Protein AF-A0A9P1HCN8-F1 (afdb_monomer)

pLDDT: mean 73.33, std 17.87, range [37.25, 91.44]

Radius of gyration: 18.93 Å; Cα contacts (8 Å, |Δi|>4): 68; chains: 1; bounding box: 26×68×39 Å

InterPro domains:
  IPR007233 Trafficking protein particle complex subunit [PF04099] (3-86)
  IPR007233 Trafficking protein particle complex subunit [PTHR23249] (1-86)
  IPR007233 Trafficking protein particle complex subunit [SM01399] (3-95)
  IPR011012 Longin-like domain superfamily [SSF64356] (1-85)

Structure (mmCIF, N/CA/C/O backbone):
data_AF-A0A9P1HCN8-F1
#
_entry.id   AF-A0A9P1HCN8-F1
#
loop_
_atom_site.group_PDB
_atom_site.id
_atom_site.type_symbol
_atom_site.label_atom_id
_atom_site.label_alt_id
_atom_site.label_comp_id
_atom_site.label_asym_id
_atom_site.label_entity_id
_atom_site.label_seq_id
_atom_site.pdbx_PDB_ins_code
_atom_site.Cartn_x
_atom_site.Cartn_y
_atom_site.Cartn_z
_atom_site.occupancy
_atom_site.B_iso_or_equiv
_atom_site.auth_seq_id
_atom_site.auth_comp_id
_atom_site.auth_asym_id
_atom_site.auth_atom_id
_atom_site.pdbx_PDB_model_num
ATOM 1 N N . MET A 1 1 ? -8.180 -4.135 -10.813 1.00 66.75 1 MET A N 1
ATOM 2 C CA . MET A 1 1 ? -7.618 -2.771 -10.686 1.00 66.75 1 MET A CA 1
ATOM 3 C C . MET A 1 1 ? -6.214 -2.787 -11.269 1.00 66.75 1 MET A C 1
ATOM 5 O O . MET A 1 1 ? -5.534 -3.785 -11.050 1.00 66.75 1 MET A O 1
ATOM 9 N N . PRO A 1 2 ? -5.801 -1.760 -12.027 1.00 79.81 2 PRO A N 1
ATOM 10 C CA . PRO A 1 2 ? -4.426 -1.647 -12.508 1.00 79.81 2 PRO A CA 1
ATOM 11 C C . PRO A 1 2 ? -3.454 -1.474 -11.330 1.00 79.81 2 PRO A C 1
ATOM 13 O O . PRO A 1 2 ? -3.792 -0.830 -10.336 1.00 79.81 2 PRO A O 1
ATOM 16 N N . VAL A 1 3 ? -2.259 -2.057 -11.436 1.00 81.56 3 VAL A N 1
ATOM 17 C CA . VAL A 1 3 ? -1.175 -1.868 -10.461 1.00 81.56 3 VAL A CA 1
ATOM 18 C C . VAL A 1 3 ? -0.313 -0.706 -10.943 1.00 81.56 3 VAL A C 1
ATOM 20 O O . VAL A 1 3 ? 0.305 -0.799 -11.997 1.00 81.56 3 VAL A O 1
ATOM 23 N N . TYR A 1 4 ? -0.285 0.391 -10.186 1.00 83.88 4 TYR A N 1
ATOM 24 C CA . TYR A 1 4 ? 0.502 1.578 -10.544 1.00 83.88 4 TYR A CA 1
ATOM 25 C C . TYR A 1 4 ? 1.975 1.411 -10.172 1.00 83.88 4 TYR A C 1
ATOM 27 O O . TYR A 1 4 ? 2.853 1.612 -11.010 1.00 83.88 4 TYR A O 1
ATOM 35 N N . SER A 1 5 ? 2.224 0.990 -8.931 1.00 85.00 5 SER A N 1
ATOM 36 C CA . SER A 1 5 ? 3.558 0.777 -8.375 1.00 85.00 5 SER A CA 1
ATOM 37 C C . SER A 1 5 ? 3.536 -0.370 -7.368 1.00 85.00 5 SER A C 1
ATOM 39 O O . SER A 1 5 ? 2.536 -0.575 -6.678 1.00 85.00 5 SER A O 1
ATOM 41 N N . PHE A 1 6 ? 4.638 -1.107 -7.275 1.00 87.75 6 PHE A N 1
ATOM 42 C CA . PHE A 1 6 ? 4.830 -2.230 -6.365 1.00 87.75 6 PHE A CA 1
ATOM 43 C C . PHE A 1 6 ? 6.200 -2.127 -5.698 1.00 87.75 6 PHE A C 1
ATOM 45 O O . PHE A 1 6 ? 7.218 -1.967 -6.377 1.00 87.75 6 PHE A O 1
ATOM 52 N N . TYR A 1 7 ? 6.194 -2.221 -4.370 1.00 88.62 7 TYR A N 1
ATOM 53 C CA . TYR A 1 7 ? 7.364 -2.060 -3.516 1.00 88.62 7 TYR A CA 1
ATOM 54 C C . TYR A 1 7 ? 7.495 -3.262 -2.585 1.00 88.62 7 TYR A C 1
ATOM 56 O O . TYR A 1 7 ? 6.502 -3.693 -1.999 1.00 88.62 7 TYR A O 1
ATOM 64 N N . ILE A 1 8 ? 8.717 -3.769 -2.428 1.00 89.25 8 ILE A N 1
ATOM 65 C CA . ILE A 1 8 ? 9.072 -4.762 -1.412 1.00 89.25 8 ILE A CA 1
ATOM 66 C C . ILE A 1 8 ? 10.081 -4.115 -0.471 1.00 89.25 8 ILE A C 1
ATOM 68 O O . ILE A 1 8 ? 11.155 -3.685 -0.900 1.00 89.25 8 ILE A O 1
ATOM 72 N N . PHE A 1 9 ? 9.720 -4.070 0.807 1.00 88.12 9 PHE A N 1
ATOM 73 C CA . PHE A 1 9 ? 10.573 -3.578 1.878 1.00 88.12 9 PHE A CA 1
ATOM 74 C C . PHE A 1 9 ? 11.075 -4.742 2.729 1.00 88.12 9 PHE A C 1
ATOM 76 O O . PHE A 1 9 ? 10.324 -5.679 2.999 1.00 88.12 9 PHE A O 1
ATOM 83 N N . ASP A 1 10 ? 12.328 -4.656 3.164 1.00 88.31 10 ASP A N 1
ATOM 84 C CA . ASP A 1 10 ? 12.886 -5.528 4.193 1.00 88.31 10 ASP A CA 1
ATOM 85 C C . ASP A 1 10 ? 12.443 -5.092 5.601 1.00 88.31 10 ASP A C 1
ATOM 87 O O . ASP A 1 10 ? 12.041 -3.945 5.829 1.00 88.31 10 ASP A O 1
ATOM 91 N N . ARG A 1 11 ? 12.642 -5.966 6.593 1.00 83.75 11 ARG A N 1
ATOM 92 C CA . ARG A 1 11 ? 12.536 -5.648 8.025 1.00 83.75 11 ARG A CA 1
ATOM 93 C C . ARG A 1 11 ? 13.444 -4.489 8.454 1.00 83.75 11 ARG A C 1
ATOM 95 O O . ARG A 1 11 ? 13.149 -3.822 9.441 1.00 83.75 11 ARG A O 1
ATOM 102 N N . HIS A 1 12 ? 14.539 -4.255 7.728 1.00 85.31 12 HIS A N 1
ATOM 103 C CA . HIS A 1 12 ? 15.517 -3.198 7.996 1.00 85.31 12 HIS A CA 1
ATOM 104 C C . HIS A 1 12 ? 15.156 -1.850 7.361 1.00 85.31 12 HIS A C 1
ATOM 106 O O . HIS A 1 12 ? 15.975 -0.937 7.378 1.00 85.31 12 HIS A O 1
ATOM 112 N N . THR A 1 13 ? 13.927 -1.684 6.852 1.00 83.19 13 THR A N 1
ATOM 113 C CA . THR A 1 13 ? 13.440 -0.451 6.193 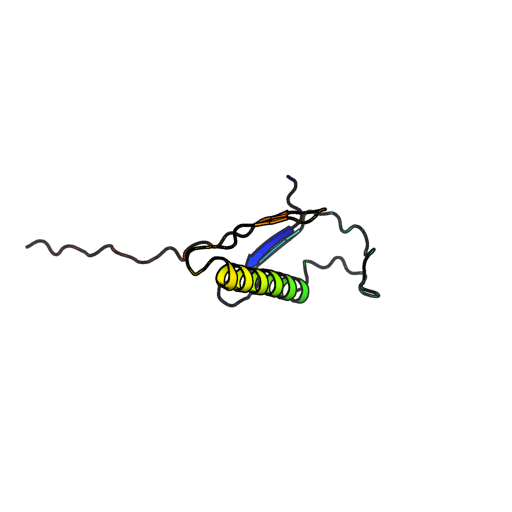1.00 83.19 13 THR A CA 1
ATOM 114 C C . THR A 1 13 ? 14.103 -0.163 4.843 1.00 83.19 13 THR A C 1
ATOM 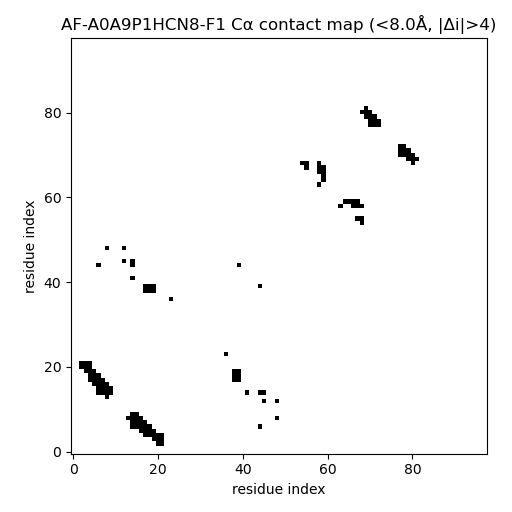116 O O . THR A 1 13 ? 13.956 0.917 4.271 1.00 83.19 13 THR A O 1
ATOM 119 N N . GLU A 1 14 ? 14.798 -1.158 4.297 1.00 85.00 14 GLU A N 1
ATOM 120 C CA . GLU A 1 14 ? 15.437 -1.075 2.991 1.00 85.00 14 GLU A CA 1
ATOM 121 C C . GLU A 1 14 ? 14.455 -1.482 1.891 1.00 85.00 14 GLU A C 1
ATOM 123 O O . GLU A 1 14 ? 13.722 -2.464 2.01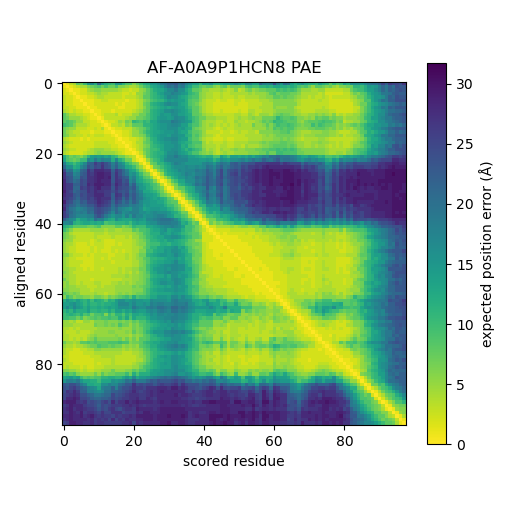0 1.00 85.00 14 GLU A O 1
ATOM 128 N N . CYS A 1 15 ? 14.417 -0.710 0.806 1.00 84.62 15 CYS A N 1
ATOM 129 C CA . CYS A 1 15 ? 13.632 -1.047 -0.376 1.00 84.62 15 CYS A CA 1
ATOM 130 C C . CYS A 1 15 ? 14.431 -2.036 -1.232 1.00 84.62 15 CYS A C 1
ATOM 132 O O . CYS A 1 15 ? 15.396 -1.643 -1.886 1.00 84.62 15 CYS A O 1
ATOM 134 N N . ILE A 1 16 ? 14.036 -3.311 -1.221 1.00 87.56 16 ILE A N 1
ATOM 135 C CA . ILE A 1 16 ? 14.711 -4.377 -1.980 1.00 87.56 16 ILE A CA 1
ATOM 136 C C . ILE A 1 16 ? 14.209 -4.404 -3.430 1.00 87.56 16 ILE A C 1
ATOM 138 O O . ILE A 1 16 ? 14.935 -4.783 -4.349 1.00 87.56 16 ILE A O 1
ATOM 142 N N . TYR A 1 17 ? 12.957 -4.000 -3.656 1.00 86.69 17 TYR A N 1
ATOM 143 C CA . TYR A 1 17 ? 12.356 -4.009 -4.983 1.00 86.69 17 TYR A CA 1
ATOM 144 C C . TYR A 1 17 ? 11.392 -2.847 -5.167 1.00 86.69 17 TYR A C 1
ATOM 146 O O . TYR A 1 17 ? 10.508 -2.629 -4.341 1.00 86.69 17 TYR A O 1
ATOM 154 N N . ALA A 1 18 ? 11.512 -2.161 -6.300 1.00 85.06 18 ALA A N 1
ATOM 155 C CA . ALA A 1 18 ? 10.561 -1.156 -6.740 1.00 85.06 18 ALA A CA 1
ATOM 156 C C . ALA A 1 18 ? 10.280 -1.343 -8.231 1.00 85.06 18 ALA A C 1
ATOM 158 O O . ALA A 1 18 ? 11.198 -1.424 -9.051 1.00 85.06 18 ALA A O 1
ATOM 159 N N . ARG A 1 19 ? 9.000 -1.389 -8.591 1.00 84.44 19 ARG A N 1
ATOM 160 C CA . ARG A 1 19 ? 8.561 -1.389 -9.985 1.00 84.44 19 ARG A CA 1
ATOM 161 C C . ARG A 1 19 ? 7.335 -0.506 -10.139 1.00 84.44 19 ARG A C 1
ATOM 163 O O . ARG A 1 19 ? 6.369 -0.659 -9.399 1.00 84.44 19 ARG A O 1
ATOM 170 N N . SER A 1 20 ? 7.371 0.397 -11.110 1.00 82.69 20 SER A N 1
ATOM 171 C CA . SER A 1 20 ? 6.233 1.217 -11.519 1.00 82.69 20 SER A CA 1
ATOM 172 C C . SER A 1 20 ? 5.806 0.845 -12.938 1.00 82.69 20 SER A C 1
ATOM 174 O O . SER A 1 20 ? 6.640 0.591 -13.806 1.00 82.69 20 SER A O 1
ATOM 176 N N . TRP A 1 21 ? 4.495 0.792 -13.155 1.00 80.25 21 TRP A N 1
ATOM 177 C CA . TRP A 1 21 ? 3.866 0.562 -14.461 1.00 80.25 21 TRP A CA 1
ATOM 178 C C . TRP A 1 21 ? 3.025 1.754 -14.921 1.00 80.25 21 TRP A C 1
ATOM 180 O O . TRP A 1 21 ? 2.588 1.784 -16.068 1.00 80.25 21 TRP A O 1
ATOM 190 N N . ALA A 1 22 ? 2.785 2.735 -14.047 1.00 69.31 22 ALA A N 1
ATOM 191 C CA . ALA A 1 22 ? 2.131 3.976 -14.432 1.00 69.31 22 ALA A CA 1
ATOM 192 C C . ALA A 1 22 ? 3.026 4.762 -15.411 1.00 69.31 22 ALA A C 1
ATOM 194 O O . ALA A 1 22 ? 4.224 4.902 -15.137 1.00 69.31 22 ALA A O 1
ATOM 195 N N . PRO A 1 23 ? 2.479 5.304 -16.518 1.00 56.81 23 PRO A N 1
ATOM 196 C CA . PRO A 1 23 ? 3.205 6.292 -17.296 1.00 56.81 23 PRO A CA 1
ATOM 197 C C . PRO A 1 23 ? 3.561 7.456 -16.368 1.00 56.81 23 PRO A C 1
ATOM 199 O O . PRO A 1 23 ? 2.736 7.876 -15.555 1.00 56.81 23 PRO A O 1
ATOM 202 N N . THR A 1 24 ? 4.792 7.959 -16.464 1.00 55.09 24 THR A N 1
ATOM 203 C CA . THR A 1 24 ? 5.189 9.228 -15.843 1.00 55.09 24 THR A CA 1
ATOM 204 C C . THR A 1 24 ? 4.378 10.343 -16.499 1.00 55.09 24 THR A C 1
ATOM 206 O O . THR A 1 24 ? 4.849 11.027 -17.403 1.00 55.09 24 THR A O 1
ATOM 209 N N . GLU A 1 25 ? 3.125 10.508 -16.090 1.00 46.38 25 GLU A N 1
ATOM 210 C CA . GLU A 1 25 ? 2.407 11.737 -16.360 1.00 46.38 25 GLU A CA 1
ATOM 211 C C . GLU A 1 25 ? 3.009 12.805 -15.460 1.00 46.38 25 GLU A C 1
ATOM 213 O O . GLU A 1 25 ? 3.123 12.659 -14.242 1.00 46.38 25 GLU A O 1
ATOM 218 N N . ALA A 1 26 ? 3.516 13.830 -16.131 1.00 39.97 26 ALA A N 1
ATOM 219 C CA . ALA A 1 26 ? 4.161 14.997 -15.584 1.00 39.97 26 ALA A CA 1
ATOM 220 C C . ALA A 1 26 ? 3.586 15.430 -14.229 1.00 39.97 26 ALA A C 1
ATOM 222 O O . ALA A 1 26 ? 2.395 15.683 -14.084 1.00 39.97 26 ALA A O 1
ATOM 223 N N . ALA A 1 27 ? 4.497 15.581 -13.269 1.00 42.44 27 ALA A N 1
ATOM 224 C CA . ALA A 1 27 ? 4.502 16.622 -12.252 1.00 42.44 27 ALA A CA 1
ATOM 225 C C . ALA A 1 27 ? 3.429 17.718 -12.450 1.00 42.44 27 ALA A C 1
ATOM 227 O O . ALA A 1 27 ? 3.696 18.774 -13.018 1.00 42.44 27 ALA A O 1
ATOM 228 N N . ALA A 1 28 ? 2.233 17.495 -11.918 1.00 39.88 28 ALA A N 1
ATOM 229 C CA . ALA A 1 28 ? 1.225 18.526 -11.712 1.00 39.88 28 ALA A CA 1
ATOM 230 C C . ALA A 1 28 ? 0.730 18.410 -10.268 1.00 39.88 28 ALA A C 1
ATOM 232 O O . ALA A 1 28 ? -0.398 18.022 -9.989 1.00 39.88 28 ALA A O 1
ATOM 233 N N 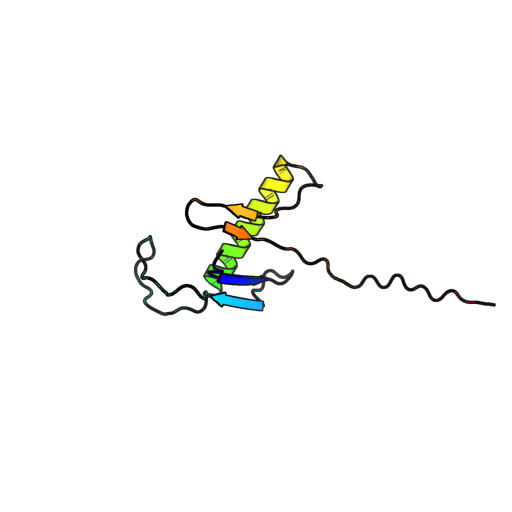. GLY A 1 29 ? 1.642 18.681 -9.332 1.00 40.72 29 GLY A N 1
ATOM 234 C CA . GLY A 1 29 ? 1.339 18.685 -7.905 1.00 40.72 29 GLY A CA 1
ATOM 235 C C . GLY A 1 29 ? 2.583 18.650 -7.023 1.00 40.72 29 GLY A C 1
ATOM 236 O O . GLY A 1 29 ? 2.923 17.610 -6.473 1.00 40.72 29 GLY A O 1
ATOM 237 N N . SER A 1 30 ? 3.233 19.807 -6.865 1.00 41.72 30 SER A N 1
ATOM 238 C CA . SER A 1 30 ? 4.042 20.167 -5.680 1.00 41.72 30 SER A CA 1
ATOM 239 C C . SER A 1 30 ? 5.529 19.785 -5.589 1.00 41.72 30 SER A C 1
ATOM 241 O O . SER A 1 30 ? 6.085 19.865 -4.495 1.00 41.72 30 SER A O 1
ATOM 243 N N . ARG A 1 31 ? 6.239 19.470 -6.681 1.00 49.28 31 ARG A N 1
ATOM 244 C CA . ARG A 1 31 ? 7.721 19.497 -6.661 1.00 49.28 31 ARG A CA 1
ATOM 245 C C . ARG A 1 31 ? 8.273 20.322 -7.830 1.00 49.28 31 ARG A C 1
ATOM 247 O O . ARG A 1 31 ? 8.297 19.819 -8.954 1.00 49.28 31 ARG A O 1
ATOM 254 N N . PRO A 1 32 ? 8.702 21.582 -7.616 1.00 40.22 32 PRO A N 1
ATOM 255 C CA . PRO A 1 32 ? 9.420 22.312 -8.642 1.00 40.22 32 PRO A CA 1
ATOM 256 C C . PRO A 1 32 ? 10.830 21.715 -8.734 1.00 40.22 32 PRO A C 1
ATOM 258 O O . PRO A 1 32 ? 11.545 21.643 -7.741 1.00 40.22 32 PRO A O 1
ATOM 261 N N . ASN A 1 33 ? 11.226 21.321 -9.942 1.00 43.56 33 ASN A N 1
ATOM 262 C CA . ASN A 1 33 ? 12.613 21.049 -10.329 1.00 43.56 33 ASN A CA 1
ATOM 263 C C . ASN A 1 33 ? 13.217 19.662 -10.008 1.00 43.56 33 ASN A C 1
ATOM 265 O O . ASN A 1 33 ? 14.259 19.568 -9.369 1.00 43.56 33 ASN A O 1
ATOM 269 N N . SER A 1 34 ? 12.659 18.581 -10.566 1.00 37.25 34 SER A N 1
ATOM 270 C CA . SER A 1 34 ? 13.508 17.459 -11.009 1.00 37.25 34 SER A CA 1
ATOM 271 C C . SER A 1 34 ? 12.854 16.702 -12.168 1.00 37.25 34 SER A C 1
ATOM 273 O O . SER A 1 34 ? 11.870 15.988 -11.997 1.00 37.25 34 SER A O 1
ATOM 275 N N . ARG A 1 35 ? 13.364 16.932 -13.383 1.00 41.62 35 ARG A N 1
ATOM 276 C CA . ARG A 1 35 ? 12.886 16.360 -14.655 1.00 41.62 35 ARG A CA 1
ATOM 277 C C . ARG A 1 35 ? 13.660 15.090 -15.016 1.00 41.62 35 ARG A C 1
ATOM 279 O O . ARG A 1 35 ? 14.352 15.056 -16.028 1.00 41.62 35 ARG A O 1
ATOM 286 N N . VAL A 1 36 ? 13.573 14.052 -14.195 1.00 39.31 36 VAL A N 1
ATOM 287 C CA . VAL A 1 36 ? 14.209 12.762 -14.501 1.00 39.31 36 VAL A CA 1
ATOM 288 C C . VAL A 1 36 ? 13.155 11.661 -14.359 1.00 39.31 36 VAL A C 1
ATOM 290 O O . VAL A 1 36 ? 12.357 11.731 -13.424 1.00 39.31 36 VAL A O 1
ATOM 293 N N . PRO A 1 37 ? 13.095 10.663 -15.264 1.00 40.94 37 PRO A N 1
ATOM 294 C CA . PRO A 1 37 ? 12.270 9.478 -15.068 1.00 40.94 37 PRO A CA 1
ATOM 295 C C . PRO A 1 37 ? 12.908 8.673 -13.939 1.00 40.94 37 PRO A C 1
ATOM 297 O O . PRO A 1 37 ? 13.783 7.839 -14.164 1.00 40.94 37 PRO 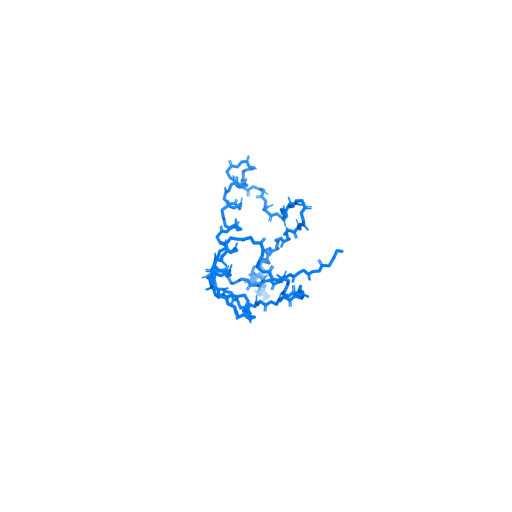A O 1
ATOM 300 N N . VAL A 1 38 ? 12.561 9.002 -12.699 1.00 48.53 38 VAL A N 1
ATOM 301 C CA . VAL A 1 38 ? 13.193 8.355 -11.564 1.00 48.53 38 VAL A CA 1
ATOM 302 C C . VAL A 1 38 ? 12.441 7.065 -11.285 1.00 48.53 38 VAL A C 1
ATOM 304 O O . VAL A 1 38 ? 11.304 7.078 -10.820 1.00 48.53 38 VAL A O 1
ATOM 307 N N . ILE A 1 39 ? 13.097 5.940 -11.573 1.00 52.22 39 ILE A N 1
ATOM 308 C CA . ILE A 1 39 ? 12.988 4.727 -10.752 1.00 52.22 39 ILE A CA 1
ATOM 309 C C . ILE A 1 39 ? 12.8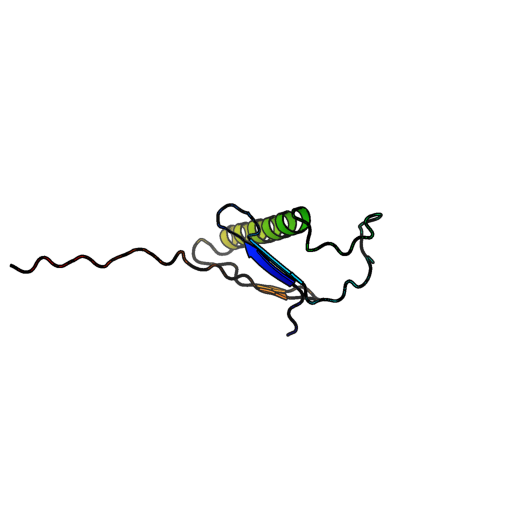03 5.212 -9.319 1.00 52.22 39 ILE A C 1
ATOM 311 O O . ILE A 1 39 ? 13.730 5.856 -8.841 1.00 52.22 39 ILE A O 1
ATOM 315 N N . ALA A 1 40 ? 11.620 5.014 -8.718 1.00 56.44 40 ALA A N 1
ATOM 316 C CA . ALA A 1 40 ? 11.233 5.587 -7.424 1.00 56.44 40 ALA A CA 1
ATOM 317 C C . ALA A 1 40 ? 12.467 5.814 -6.546 1.00 56.44 40 ALA A C 1
ATOM 319 O O . ALA A 1 40 ? 13.133 4.841 -6.178 1.00 56.44 40 ALA A O 1
ATOM 320 N N . THR A 1 41 ? 12.842 7.084 -6.340 1.00 66.38 41 THR A N 1
ATOM 321 C CA . THR A 1 41 ? 14.088 7.408 -5.640 1.00 66.38 41 THR A CA 1
ATOM 322 C C . THR A 1 41 ? 14.090 6.666 -4.311 1.00 66.38 41 THR A C 1
ATOM 324 O O . THR A 1 41 ? 13.039 6.431 -3.706 1.00 66.38 41 THR A O 1
ATOM 327 N N . SER A 1 42 ? 15.275 6.333 -3.809 1.00 73.69 42 SER A N 1
ATOM 328 C CA . SER A 1 42 ? 15.427 5.845 -2.436 1.00 73.69 42 SER A CA 1
ATOM 329 C C . SER A 1 42 ? 14.693 6.740 -1.421 1.00 73.69 42 SER A C 1
ATOM 331 O O . SER A 1 42 ? 14.214 6.243 -0.405 1.00 73.69 42 SER A O 1
ATOM 333 N N . ASP A 1 43 ? 14.528 8.031 -1.721 1.00 82.00 43 ASP A N 1
ATOM 334 C CA . ASP A 1 43 ? 13.754 8.985 -0.926 1.00 82.00 43 ASP A CA 1
ATOM 335 C C . ASP A 1 43 ? 12.234 8.781 -1.000 1.00 82.00 43 ASP A C 1
ATOM 337 O O . ASP A 1 43 ? 11.574 8.806 0.040 1.00 82.00 43 ASP A O 1
ATOM 341 N N . ASP A 1 44 ? 11.659 8.518 -2.177 1.00 82.19 44 ASP A N 1
ATOM 342 C CA . ASP A 1 44 ? 10.229 8.200 -2.289 1.00 82.19 44 ASP A CA 1
ATOM 343 C C . ASP A 1 44 ? 9.911 6.859 -1.610 1.00 82.19 44 ASP A C 1
ATOM 345 O O . ASP A 1 44 ? 8.875 6.723 -0.958 1.00 82.19 44 ASP A O 1
ATOM 349 N N . ALA A 1 45 ? 10.827 5.887 -1.675 1.00 84.69 45 ALA A N 1
ATOM 350 C CA . ALA A 1 45 ? 10.689 4.626 -0.952 1.00 84.69 45 ALA A CA 1
ATOM 351 C C . ALA A 1 45 ? 10.691 4.832 0.576 1.00 84.69 45 ALA A C 1
ATOM 353 O O . ALA A 1 45 ? 9.824 4.290 1.264 1.00 84.69 45 ALA A O 1
ATOM 354 N N . LYS A 1 46 ? 11.598 5.666 1.110 1.00 87.69 46 LYS A N 1
ATOM 355 C CA . LYS A 1 46 ? 11.608 6.053 2.535 1.00 87.69 46 LYS A CA 1
ATOM 356 C C . LYS A 1 46 ? 10.329 6.779 2.937 1.00 87.69 46 LYS A C 1
ATOM 358 O O . LYS A 1 46 ? 9.802 6.536 4.022 1.00 87.69 46 LYS A O 1
ATOM 363 N N . LEU A 1 47 ? 9.815 7.651 2.069 1.00 90.12 47 LEU A N 1
ATOM 364 C CA . LEU A 1 47 ? 8.567 8.363 2.319 1.00 90.12 47 LEU A CA 1
ATOM 365 C C . LEU A 1 47 ? 7.390 7.386 2.404 1.00 90.12 47 LEU A C 1
ATOM 367 O O . LEU A 1 47 ? 6.637 7.428 3.375 1.00 90.12 47 LEU A O 1
ATOM 371 N N . ILE A 1 48 ? 7.264 6.470 1.439 1.00 88.38 48 ILE A N 1
ATOM 372 C CA . ILE A 1 48 ? 6.223 5.432 1.433 1.00 88.38 48 ILE A CA 1
ATOM 373 C C . ILE A 1 48 ? 6.335 4.559 2.684 1.00 88.38 48 ILE A C 1
ATOM 375 O O . ILE A 1 48 ? 5.331 4.352 3.369 1.00 88.38 48 ILE A O 1
ATOM 379 N N . PHE A 1 49 ? 7.543 4.112 3.033 1.00 89.19 49 PHE A N 1
ATOM 380 C CA . PHE A 1 49 ? 7.777 3.348 4.254 1.00 89.19 49 PHE A CA 1
ATOM 381 C C . PHE A 1 49 ? 7.312 4.116 5.500 1.00 89.19 49 PHE A C 1
ATOM 383 O O . PHE A 1 49 ? 6.563 3.579 6.316 1.00 89.19 49 PHE A O 1
ATOM 390 N N . GLY A 1 50 ? 7.667 5.400 5.601 1.00 90.94 50 GLY A N 1
ATOM 391 C CA . GLY A 1 50 ? 7.211 6.286 6.670 1.00 90.94 50 GLY A CA 1
ATOM 392 C C . GLY A 1 50 ? 5.686 6.372 6.750 1.00 90.94 50 GLY A C 1
ATOM 393 O O . GLY A 1 50 ? 5.126 6.234 7.836 1.00 90.94 50 GLY A O 1
ATOM 394 N N . THR A 1 51 ? 4.994 6.510 5.612 1.00 90.50 51 THR A N 1
ATOM 395 C CA . THR A 1 51 ? 3.522 6.559 5.602 1.00 90.50 51 THR A CA 1
ATOM 396 C C . THR A 1 51 ? 2.887 5.266 6.116 1.00 90.50 51 THR A C 1
ATOM 398 O O . THR A 1 51 ? 1.988 5.322 6.954 1.00 90.50 51 THR A O 1
ATOM 401 N N . VAL A 1 52 ? 3.375 4.099 5.681 1.00 90.12 52 VAL A N 1
ATOM 402 C CA . VAL A 1 52 ? 2.863 2.796 6.133 1.00 90.12 52 VAL A CA 1
ATOM 403 C C . VAL A 1 52 ? 3.153 2.590 7.619 1.00 90.12 52 VAL A C 1
ATOM 405 O O . VAL A 1 52 ? 2.281 2.127 8.354 1.00 90.12 52 VAL A O 1
ATOM 408 N N . PHE A 1 53 ? 4.342 2.982 8.083 1.00 89.50 53 PHE A N 1
ATOM 409 C CA . PHE A 1 53 ? 4.720 2.895 9.491 1.00 89.50 53 PHE A CA 1
ATOM 410 C C . PHE A 1 53 ? 3.828 3.774 10.380 1.00 89.50 53 PHE A C 1
ATOM 412 O O . PHE A 1 53 ? 3.317 3.311 11.404 1.00 89.50 53 PHE A O 1
ATOM 419 N N . SER A 1 54 ? 3.570 5.019 9.968 1.00 91.44 54 SER A N 1
ATOM 420 C CA . SER A 1 54 ? 2.649 5.917 10.669 1.00 91.44 54 SER A CA 1
ATOM 421 C C . SER A 1 54 ? 1.224 5.366 10.700 1.00 91.44 54 SER A C 1
ATOM 423 O O . SER A 1 54 ? 0.600 5.370 11.761 1.00 91.44 54 SER A O 1
ATOM 425 N N . LEU A 1 55 ? 0.721 4.855 9.571 1.00 91.12 55 LEU A N 1
ATOM 426 C CA . LEU A 1 55 ? -0.618 4.267 9.482 1.00 91.12 55 LEU A CA 1
ATOM 427 C C . LEU A 1 55 ? -0.755 3.042 10.387 1.00 91.12 55 LEU A C 1
ATOM 429 O O . LEU A 1 55 ? -1.705 2.969 11.160 1.00 91.12 55 LEU A O 1
ATOM 433 N N . ARG A 1 56 ? 0.217 2.123 10.364 1.00 88.44 56 ARG A N 1
ATOM 434 C CA . ARG A 1 56 ? 0.226 0.945 11.241 1.00 88.44 56 ARG A CA 1
ATOM 435 C C . ARG A 1 56 ? 0.194 1.345 12.714 1.00 88.44 56 ARG A C 1
ATOM 437 O O . ARG A 1 56 ? -0.588 0.789 13.476 1.00 88.44 56 ARG A O 1
ATOM 444 N N . ASN A 1 57 ? 1.015 2.315 13.115 1.00 90.00 57 ASN A N 1
ATOM 445 C CA . ASN A 1 57 ? 1.041 2.785 14.499 1.00 90.00 57 ASN A CA 1
ATOM 446 C C . ASN A 1 57 ? -0.294 3.423 14.915 1.00 90.00 57 ASN A C 1
ATOM 448 O O . ASN A 1 57 ? -0.752 3.214 16.032 1.00 90.00 57 ASN A O 1
ATOM 452 N N . MET A 1 58 ? -0.941 4.180 14.024 1.00 90.44 58 MET A N 1
ATOM 453 C CA . MET A 1 58 ? -2.271 4.736 14.292 1.00 90.44 58 MET A CA 1
ATOM 454 C C . MET A 1 58 ? -3.335 3.643 14.411 1.00 90.44 58 MET A C 1
ATOM 456 O O . MET A 1 58 ? -4.119 3.683 15.353 1.00 90.44 58 MET A O 1
ATOM 460 N N . VAL A 1 59 ? -3.335 2.653 13.513 1.00 90.06 59 VAL A N 1
ATOM 461 C CA . VAL A 1 59 ? -4.268 1.516 13.572 1.00 90.06 59 VAL A CA 1
ATOM 462 C C . VAL A 1 59 ? -4.086 0.737 14.870 1.00 90.06 59 VAL A C 1
ATOM 464 O O . VAL A 1 59 ? -5.071 0.515 15.554 1.00 90.06 59 VAL A O 1
ATOM 467 N N . ARG A 1 60 ? -2.850 0.447 15.293 1.00 88.50 60 ARG A N 1
ATOM 468 C CA . ARG A 1 60 ? -2.594 -0.223 16.583 1.00 88.50 60 ARG A CA 1
ATOM 469 C C . ARG A 1 60 ? -3.063 0.593 17.787 1.00 88.50 60 ARG A C 1
ATOM 471 O O . ARG A 1 60 ? -3.587 0.042 18.746 1.00 88.50 60 ARG A O 1
ATOM 478 N N . LYS A 1 61 ? -2.902 1.919 17.742 1.00 89.38 61 LYS A N 1
ATOM 479 C CA . LYS A 1 61 ? -3.380 2.812 18.810 1.00 89.38 61 LYS A CA 1
ATOM 480 C C . LYS A 1 61 ? -4.905 2.904 18.889 1.00 89.38 61 LYS A C 1
ATOM 482 O O . LYS A 1 61 ? -5.416 3.211 19.958 1.00 89.38 61 LYS A O 1
ATOM 487 N N . LEU A 1 62 ? -5.613 2.696 17.778 1.00 88.94 62 LEU A N 1
ATOM 488 C CA . LEU A 1 62 ? -7.073 2.811 17.702 1.00 88.94 62 LEU A CA 1
ATOM 489 C C . LEU A 1 62 ? -7.791 1.461 17.844 1.00 88.94 62 LEU A C 1
ATOM 491 O O . LEU A 1 62 ? -8.824 1.401 18.502 1.00 88.94 62 LEU A O 1
ATOM 495 N N . GLY A 1 63 ? -7.262 0.413 17.216 1.00 82.81 63 GLY A N 1
ATOM 496 C CA . GLY A 1 63 ? -7.854 -0.924 17.112 1.00 82.81 63 GLY A CA 1
ATOM 497 C C . GLY A 1 63 ? -7.277 -1.963 18.077 1.00 82.81 63 GLY A C 1
ATOM 498 O O . GLY A 1 63 ? -7.813 -3.059 18.188 1.00 82.81 63 GLY A O 1
ATOM 499 N N . GLY A 1 64 ? -6.215 -1.629 18.818 1.00 82.50 64 GLY A N 1
ATOM 500 C CA . GLY A 1 64 ? -5.541 -2.565 19.722 1.00 82.50 64 GLY A CA 1
ATOM 501 C C . GLY A 1 64 ? -4.495 -3.435 19.018 1.00 82.50 64 GLY A C 1
ATOM 502 O O . GLY A 1 64 ? -4.102 -3.168 17.882 1.00 82.50 64 GLY A O 1
ATOM 503 N N . ASP A 1 65 ? -3.990 -4.454 19.718 1.00 74.94 65 ASP A N 1
ATOM 504 C CA . ASP A 1 65 ? -2.881 -5.290 19.228 1.00 74.94 65 ASP A CA 1
ATOM 505 C C . ASP A 1 65 ? -3.295 -6.338 18.181 1.00 74.94 65 ASP A C 1
ATOM 507 O O . ASP A 1 65 ? -2.433 -6.822 17.447 1.00 74.94 65 ASP A O 1
ATOM 511 N N . ASP A 1 66 ? -4.591 -6.638 18.063 1.00 74.75 66 ASP A N 1
ATOM 512 C CA . ASP A 1 66 ? -5.110 -7.655 17.138 1.00 74.75 66 ASP A CA 1
ATOM 513 C C . ASP A 1 66 ? -5.411 -7.104 15.728 1.00 74.75 66 ASP A C 1
ATOM 515 O O . ASP A 1 66 ? -5.598 -7.873 14.782 1.00 74.75 66 ASP A O 1
ATOM 519 N N . ASP A 1 67 ? -5.419 -5.775 15.554 1.00 77.94 67 ASP A N 1
ATOM 520 C CA . ASP A 1 67 ? -5.737 -5.126 14.280 1.00 77.94 67 ASP A CA 1
ATOM 521 C C . ASP A 1 67 ? -4.485 -4.877 13.421 1.00 77.94 67 ASP A C 1
ATOM 523 O O . ASP A 1 67 ? -3.647 -4.005 13.682 1.00 77.94 67 ASP A O 1
ATOM 527 N N . ALA A 1 68 ? -4.387 -5.623 12.318 1.00 79.62 68 ALA A N 1
ATOM 528 C CA . ALA A 1 68 ? -3.342 -5.459 11.313 1.00 79.62 68 ALA A CA 1
ATOM 529 C C . ALA A 1 68 ? -3.776 -4.499 10.189 1.00 79.62 68 ALA A C 1
A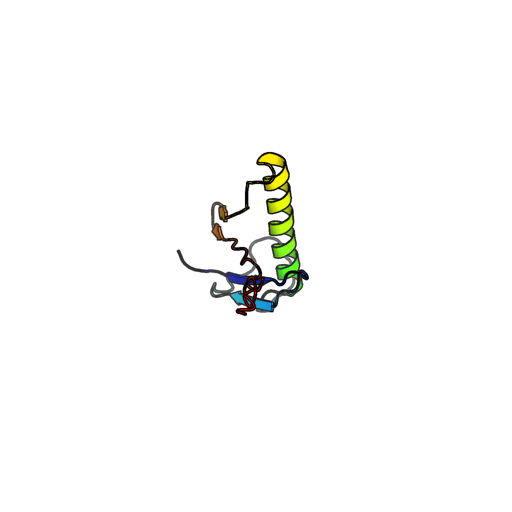TOM 531 O O . ALA A 1 68 ? -4.873 -4.588 9.637 1.00 79.62 68 ALA A O 1
ATOM 532 N N . PHE A 1 69 ? -2.887 -3.585 9.785 1.00 84.50 69 PHE A N 1
ATOM 533 C CA . PHE A 1 69 ? -3.132 -2.695 8.646 1.00 84.50 69 PHE A CA 1
ATOM 534 C C . PHE A 1 69 ? -3.126 -3.486 7.326 1.00 84.50 69 PHE A C 1
ATOM 536 O O . PHE A 1 69 ? -2.092 -4.022 6.952 1.00 84.50 69 PHE A O 1
ATOM 543 N N . ILE A 1 70 ? -4.251 -3.536 6.600 1.00 87.31 70 ILE A N 1
ATOM 544 C CA . ILE A 1 70 ? -4.378 -4.314 5.344 1.00 87.31 70 ILE A CA 1
ATOM 545 C C . ILE A 1 70 ? -4.353 -3.414 4.102 1.00 87.31 70 ILE A C 1
ATOM 547 O O . ILE A 1 70 ? -3.688 -3.699 3.106 1.00 87.31 70 ILE A O 1
ATOM 551 N N . SER A 1 71 ? -5.130 -2.329 4.099 1.00 89.50 71 SER A N 1
ATOM 552 C CA . SER A 1 71 ? -5.197 -1.435 2.940 1.00 89.50 71 SER A CA 1
ATOM 553 C C . SER A 1 71 ? -5.720 -0.054 3.299 1.00 89.50 71 SER A C 1
ATOM 555 O O . SER A 1 71 ? -6.528 0.093 4.213 1.00 89.50 71 SER A O 1
ATOM 557 N N . TYR A 1 72 ? -5.310 0.945 2.521 1.00 88.62 72 TYR A N 1
ATOM 558 C CA . TYR A 1 72 ? -5.822 2.310 2.596 1.00 88.62 72 TYR A CA 1
ATOM 559 C C . TYR A 1 72 ? -6.275 2.770 1.211 1.00 88.62 72 TYR A C 1
ATOM 561 O O . TYR A 1 72 ? -5.604 2.515 0.212 1.00 88.62 72 TYR A O 1
ATOM 569 N N . ARG A 1 73 ? -7.430 3.432 1.131 1.00 89.69 73 ARG A N 1
ATOM 570 C CA . ARG A 1 73 ? -8.008 3.906 -0.129 1.00 89.69 73 ARG A CA 1
ATOM 571 C C . ARG A 1 73 ? -8.128 5.423 -0.115 1.00 89.69 73 ARG A C 1
ATOM 573 O O . ARG A 1 73 ? -8.705 5.990 0.806 1.00 89.69 73 ARG A O 1
ATOM 580 N N . THR A 1 74 ? -7.644 6.052 -1.177 1.00 88.12 74 THR A N 1
ATOM 581 C CA . THR A 1 74 ? -7.893 7.458 -1.499 1.00 88.12 74 THR A CA 1
ATOM 582 C C . THR A 1 74 ? -8.946 7.560 -2.608 1.00 88.12 74 THR A C 1
ATOM 584 O O . THR A 1 74 ? -9.423 6.550 -3.135 1.00 88.12 74 THR A O 1
ATOM 587 N N . GLY A 1 75 ? -9.317 8.784 -2.993 1.00 84.62 75 GLY A N 1
ATOM 588 C CA . GLY A 1 75 ? -10.222 9.006 -4.126 1.00 84.62 75 GLY A CA 1
ATOM 589 C C . GLY A 1 75 ? -9.659 8.545 -5.478 1.00 84.62 75 GLY A C 1
ATOM 590 O O . GLY A 1 75 ? -10.435 8.321 -6.398 1.00 84.62 75 GLY A O 1
ATOM 591 N N . GLN A 1 76 ? -8.336 8.380 -5.594 1.00 81.06 76 GLN A N 1
ATOM 592 C CA . GLN A 1 76 ? -7.649 8.114 -6.866 1.00 81.06 76 GLN A CA 1
ATOM 593 C C . GLN A 1 76 ? -6.958 6.745 -6.912 1.00 81.06 76 GLN A C 1
ATOM 595 O O . GLN A 1 76 ? -6.850 6.141 -7.973 1.00 81.06 76 GLN A O 1
ATOM 600 N N . TYR A 1 77 ? -6.500 6.221 -5.774 1.00 85.38 77 TYR A N 1
ATOM 601 C CA . TYR A 1 77 ? -5.782 4.950 -5.722 1.00 85.38 77 TYR A CA 1
ATOM 602 C C . TYR A 1 77 ? -6.061 4.193 -4.425 1.00 85.38 77 TYR A C 1
ATOM 604 O O . TYR A 1 77 ? -6.581 4.731 -3.446 1.00 85.38 77 TYR A O 1
ATOM 612 N N . LYS A 1 78 ? -5.702 2.912 -4.413 1.00 88.94 78 LYS A N 1
ATOM 613 C CA . LYS A 1 78 ? -5.752 2.069 -3.222 1.00 88.94 78 LYS A CA 1
ATOM 614 C C . LYS A 1 78 ? -4.375 1.467 -2.980 1.00 88.94 78 LYS A C 1
ATOM 616 O O . LYS A 1 78 ? -3.805 0.852 -3.875 1.00 88.94 78 LYS A O 1
ATOM 621 N N . LEU A 1 79 ? -3.860 1.659 -1.772 1.00 88.38 79 LEU A N 1
ATOM 622 C CA . LEU A 1 79 ? -2.640 1.036 -1.284 1.00 88.38 79 LEU A CA 1
ATOM 623 C C . LEU A 1 79 ? -2.999 -0.290 -0.618 1.00 88.38 79 LEU A C 1
ATOM 625 O O . LEU A 1 79 ? -3.832 -0.331 0.289 1.00 88.38 79 LEU A O 1
ATOM 629 N N . HIS A 1 80 ? -2.359 -1.360 -1.074 1.00 89.81 80 HIS A N 1
ATOM 630 C CA . HIS A 1 80 ? -2.460 -2.690 -0.488 1.00 89.81 80 HIS A CA 1
ATOM 631 C C . HIS A 1 80 ? -1.171 -2.992 0.267 1.00 89.81 80 HIS A C 1
ATOM 633 O O . HIS A 1 80 ? -0.087 -2.867 -0.301 1.00 89.81 80 HIS A O 1
ATOM 639 N N . PHE A 1 81 ? -1.300 -3.367 1.535 1.00 89.12 81 PHE A N 1
ATOM 640 C CA . PHE A 1 81 ? -0.183 -3.745 2.381 1.00 89.12 81 PHE A CA 1
ATOM 641 C C . PHE A 1 81 ? -0.293 -5.227 2.733 1.00 89.12 81 PHE A C 1
ATOM 643 O O . PHE A 1 81 ? -1.353 -5.704 3.134 1.00 89.12 81 PHE A O 1
ATOM 650 N N . TYR A 1 82 ? 0.807 -5.951 2.557 1.00 87.19 82 TYR A N 1
ATOM 651 C CA . TYR A 1 82 ? 0.911 -7.352 2.928 1.00 87.19 82 TYR A CA 1
ATOM 652 C C . TYR A 1 82 ? 2.220 -7.555 3.680 1.00 87.19 82 TYR A C 1
ATOM 654 O O . TYR A 1 82 ? 3.291 -7.235 3.164 1.00 87.19 82 TYR A O 1
ATOM 662 N N . GLU A 1 83 ? 2.121 -8.065 4.902 1.00 82.62 83 GLU A N 1
ATOM 663 C CA . GLU A 1 83 ? 3.268 -8.457 5.710 1.00 82.62 83 GLU A CA 1
ATOM 664 C C . GLU A 1 83 ? 3.379 -9.971 5.669 1.00 82.62 83 GLU A C 1
ATOM 666 O O . GLU A 1 83 ? 2.518 -10.689 6.175 1.00 82.62 83 GLU A O 1
ATOM 671 N N . THR A 1 84 ? 4.430 -10.457 5.018 1.00 77.56 84 THR A N 1
ATOM 672 C CA . THR A 1 84 ? 4.738 -11.883 4.999 1.00 77.56 84 THR A CA 1
ATOM 673 C C . THR A 1 84 ? 5.320 -12.264 6.364 1.00 77.56 84 THR A C 1
ATOM 675 O O . THR A 1 84 ? 6.319 -11.663 6.767 1.00 77.56 84 THR A O 1
ATOM 678 N N . PRO A 1 85 ? 4.758 -13.257 7.080 1.00 69.25 85 PRO A N 1
ATOM 679 C CA . PRO A 1 85 ? 5.412 -13.816 8.256 1.00 69.25 85 PRO A CA 1
ATOM 680 C C . PRO A 1 85 ? 6.793 -14.357 7.858 1.00 69.25 85 PRO A C 1
ATOM 682 O O . PRO A 1 85 ? 6.897 -14.990 6.804 1.00 69.25 85 PRO A O 1
ATOM 685 N N . PRO A 1 86 ? 7.854 -14.157 8.656 1.00 57.97 86 PRO A N 1
ATOM 686 C CA . PRO A 1 86 ? 9.131 -14.809 8.406 1.00 57.97 86 PRO A CA 1
ATOM 687 C C . PRO A 1 86 ? 8.952 -16.324 8.580 1.00 57.97 86 PRO A C 1
ATOM 689 O O . PRO A 1 86 ? 8.966 -16.857 9.685 1.00 57.97 86 PRO A O 1
ATOM 692 N N . THR A 1 87 ? 8.729 -17.031 7.477 1.00 56.50 87 THR A N 1
ATOM 693 C CA . THR A 1 87 ? 8.699 -18.493 7.415 1.00 56.50 87 THR A CA 1
ATOM 694 C C . THR A 1 87 ? 10.090 -19.044 7.713 1.00 56.50 87 THR A C 1
ATOM 696 O O . THR A 1 87 ? 10.898 -19.133 6.796 1.00 56.50 87 THR A O 1
ATOM 699 N N . PHE A 1 88 ? 10.369 -19.369 8.980 1.00 48.97 88 PHE A N 1
ATOM 700 C CA . PHE A 1 88 ? 11.101 -20.562 9.443 1.00 48.97 88 PHE A CA 1
ATOM 701 C C . PHE A 1 88 ? 11.225 -20.515 10.981 1.00 48.97 88 PHE A C 1
ATOM 703 O O . PHE A 1 88 ? 12.243 -20.089 11.517 1.00 48.97 88 PHE A O 1
ATOM 710 N N . ASP A 1 89 ? 10.197 -20.960 11.709 1.00 45.00 89 ASP A N 1
ATOM 711 C CA . ASP A 1 89 ? 10.458 -21.635 12.984 1.00 45.00 89 ASP A CA 1
ATOM 712 C C . ASP A 1 89 ? 10.260 -23.129 12.744 1.00 45.00 89 ASP A C 1
ATOM 714 O O . ASP A 1 89 ? 9.149 -23.640 12.573 1.00 45.00 89 ASP A O 1
ATOM 718 N N . SER A 1 90 ? 11.396 -23.797 12.601 1.00 52.38 90 SER A N 1
ATOM 719 C CA . SER A 1 90 ? 11.556 -25.231 12.465 1.00 52.38 90 SER A CA 1
ATOM 720 C C . SER A 1 90 ? 11.129 -25.933 13.755 1.00 52.38 90 SER A C 1
ATOM 722 O O . SER A 1 90 ? 11.957 -26.453 14.498 1.00 52.38 90 SER A O 1
ATOM 724 N N . SER A 1 91 ? 9.824 -26.025 13.992 1.00 51.88 91 SER A N 1
ATOM 725 C CA . SER A 1 91 ? 9.231 -26.994 14.917 1.00 51.88 91 SER A CA 1
ATOM 726 C C . SER A 1 91 ? 9.180 -28.385 14.267 1.00 51.88 91 SER A C 1
ATOM 728 O O . SER A 1 91 ? 8.134 -29.009 14.137 1.00 51.88 91 SER A O 1
ATOM 730 N N . CYS A 1 92 ? 10.333 -28.891 13.825 1.00 47.78 92 CYS A N 1
ATOM 731 C CA . CYS A 1 92 ? 10.507 -30.310 13.531 1.00 47.78 92 CYS A CA 1
ATOM 732 C C . CYS A 1 92 ? 11.487 -30.856 14.567 1.00 47.78 92 CYS A C 1
ATOM 734 O O . CYS A 1 92 ? 12.696 -30.916 14.350 1.00 47.78 92 CYS A O 1
ATOM 736 N N . SER A 1 93 ? 10.961 -31.162 15.752 1.00 57.25 93 SER A N 1
ATOM 737 C CA . SER A 1 93 ? 11.682 -31.918 16.765 1.00 57.25 93 SER A CA 1
ATOM 738 C C . SER A 1 93 ? 11.892 -33.345 16.241 1.00 57.25 93 SER A C 1
ATOM 740 O O . SER A 1 93 ? 10.913 -34.030 15.940 1.00 57.25 93 SER A O 1
ATOM 742 N N . PRO A 1 94 ? 13.134 -33.850 16.125 1.00 55.50 94 PRO A N 1
ATOM 743 C CA . PRO A 1 94 ? 13.326 -35.268 15.891 1.00 55.50 94 PRO A CA 1
ATOM 744 C C . PRO A 1 94 ? 12.956 -35.985 17.189 1.00 55.50 94 PRO A C 1
ATOM 746 O O . PRO A 1 94 ? 13.685 -35.9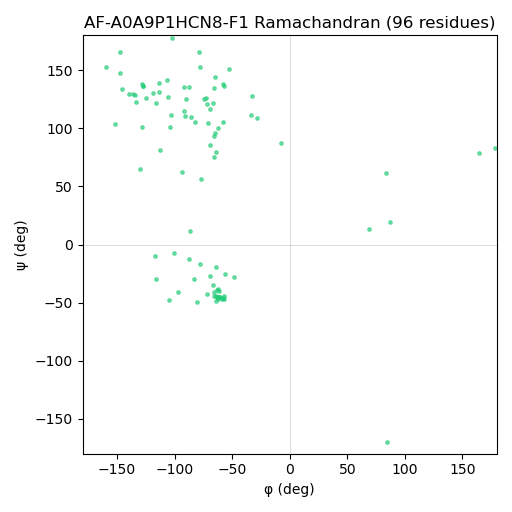43 18.182 1.00 55.50 94 PRO A O 1
ATOM 749 N N . THR A 1 95 ? 11.782 -36.612 17.203 1.00 59.28 95 THR A N 1
ATOM 750 C CA . THR A 1 95 ? 11.409 -37.580 18.230 1.00 59.28 95 THR A CA 1
ATOM 751 C C . THR A 1 95 ? 12.454 -38.692 18.213 1.00 59.28 95 THR A C 1
ATOM 753 O O . THR A 1 95 ? 12.507 -39.512 17.300 1.00 59.28 95 THR A O 1
ATOM 756 N N . ARG A 1 96 ? 13.331 -38.681 19.217 1.00 55.53 96 ARG A N 1
ATOM 757 C CA . ARG A 1 96 ? 14.263 -39.762 19.528 1.00 55.53 96 ARG A CA 1
ATOM 758 C C . ARG A 1 96 ? 13.438 -41.004 19.880 1.00 55.53 96 ARG A C 1
ATOM 760 O O . ARG A 1 96 ? 12.890 -41.085 20.976 1.00 55.53 96 ARG A O 1
ATOM 767 N N . ALA A 1 97 ? 13.301 -41.915 18.923 1.00 49.19 97 ALA A N 1
ATOM 768 C CA . ALA A 1 97 ? 12.767 -43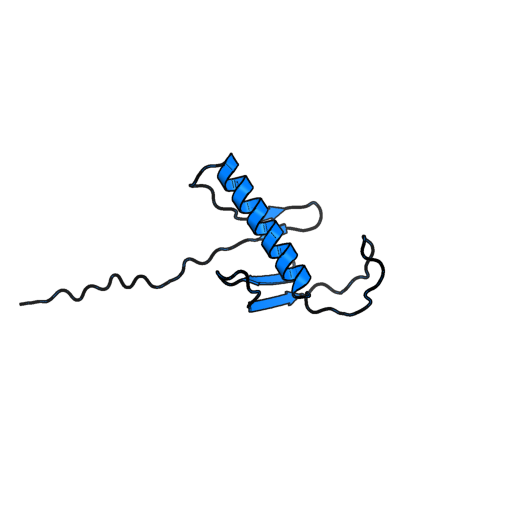.258 19.134 1.00 49.19 97 ALA A CA 1
ATOM 769 C C . ALA A 1 97 ? 13.857 -44.164 19.766 1.00 49.19 97 ALA A C 1
ATOM 771 O O . ALA A 1 97 ? 15.039 -43.840 19.616 1.00 49.19 97 ALA A O 1
ATOM 772 N N . PRO A 1 98 ? 13.460 -45.203 20.530 1.00 61.53 98 PRO A N 1
ATOM 773 C CA . PRO A 1 98 ? 14.282 -45.876 21.544 1.00 61.53 98 PRO A CA 1
ATOM 774 C C . PRO A 1 98 ? 15.442 -46.715 21.001 1.00 61.53 98 PRO A C 1
ATOM 776 O O . PRO A 1 98 ? 15.302 -47.291 19.900 1.00 61.53 98 PRO A O 1
#

Foldseek 3Di:
DDDAKDWDADPVLFTPDIDGPHPCPDDPDDDPDDPDPDSCPSVNSSVVSVVLVVVQVVCCVVVNDVDGDAWDDDPPDIDGDDDDDPPDPPPPDPPDDD

Organism: NCBI:txid1442378

Sequence (98 aa):
MPVYSFYIFDRHTECIYARSWAPTEAAAGSRPNSRVPVIATSDDAKLIFGTVFSLRNMVRKLGGDDDAFISYRTGQYKLHFYETPPTFDSSCSPTRAP

Solvent-accessible surface area (backbone atoms only — not comparable to full-atom values): 6796 Å² total; per-residue (Å²): 130,87,73,46,67,50,76,42,69,48,98,85,75,43,74,80,41,78,49,71,68,55,76,88,71,74,92,82,80,90,72,91,86,74,97,62,94,64,74,75,43,75,64,55,51,48,49,51,50,49,52,53,52,54,50,41,53,49,42,33,74,74,61,37,94,86,45,75,74,49,67,52,74,60,100,86,52,70,51,79,51,83,84,78,77,85,89,76,81,81,85,71,76,82,79,83,74,136

Secondary structure (DSSP, 8-state):
----EEEEE-TTS-EEEEEE-S------SS--S--S--SS-HHHHHHHHHHHHHHHHHHHHHH-TT----EEE-SS-EEE------------------

Mean predicted aligned error: 12.44 Å